Protein AF-A0A3B9URR7-F1 (afdb_monomer)

Secondary structure (DSSP, 8-state):
---PPPP-GGGTTSHHHHS--HHHHHHHHHHHHTT--EEEETT-TT-HHHHHHHTTSEEEE-

Foldseek 3Di:
DPPDDDDPVVCCPDDVNQADDPVLVVVLVVCVVVVPAEEEDEPCRVVNSVVVNVVRHHYDYD

Mean predicted aligned error: 4.84 Å

Sequence (62 aa):
MVNSKGWEWEKANQSPWLKPTEDSYYLSNKWLELDFKNILDLGAGLGRHSIFLQNKVLVYQL

Nearest PDB structures (foldseek):
  1vq1-assembly1_A  TM=8.647E-01  e=4.397E-01  Thermotoga maritima MSB8
  1vq1-assembly2_B  TM=8.634E-01  e=5.417E-01  Thermotoga maritima MSB8
  4pca-assembly2_B  TM=8.078E-01  e=4.714E-01  Anaplasma phagocytophilum str. HGE1
  2gpy-assembly1_B  TM=8.308E-01  e=7.155E-01  Halalkalibacterium halodurans C-125
  8c9v-assembly1_A-2  TM=7.985E-01  e=9.451E-01  Desulfuromonas acetoxidans DSM 684

Structure (mmCIF, N/CA/C/O backbone):
data_AF-A0A3B9URR7-F1
#
_entry.id   AF-A0A3B9URR7-F1
#
loop_
_atom_site.group_PDB
_atom_site.id
_atom_site.type_symbol
_atom_site.label_atom_id
_atom_site.label_alt_id
_atom_site.label_comp_id
_atom_site.label_asym_id
_atom_site.label_entity_id
_atom_site.label_seq_id
_atom_site.pdbx_PDB_ins_code
_atom_site.Cartn_x
_atom_site.Cartn_y
_atom_site.Cartn_z
_atom_site.occupancy
_atom_site.B_iso_or_equiv
_atom_site.auth_seq_id
_atom_site.auth_comp_id
_atom_site.auth_asym_id
_atom_site.auth_atom_id
_atom_site.pdbx_PDB_model_num
ATOM 1 N N . MET A 1 1 ? -0.248 -24.647 -21.683 1.00 58.09 1 MET A N 1
ATOM 2 C CA . MET A 1 1 ? 0.509 -23.739 -20.796 1.00 58.09 1 MET A CA 1
ATOM 3 C C . MET A 1 1 ? 0.462 -22.346 -21.391 1.00 58.09 1 MET A C 1
ATOM 5 O O . MET A 1 1 ? 0.733 -22.215 -22.578 1.00 58.09 1 MET A O 1
ATOM 9 N N . VAL A 1 2 ? 0.081 -21.333 -20.612 1.00 70.12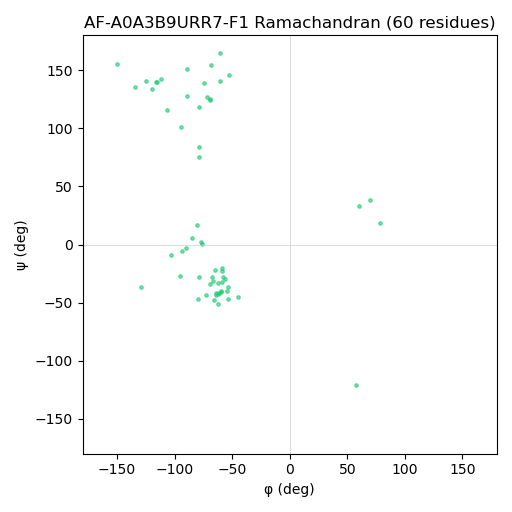 2 VAL A N 1
ATOM 10 C CA . VAL A 1 2 ? 0.245 -19.932 -21.026 1.00 70.12 2 VAL A CA 1
ATOM 11 C C . VAL A 1 2 ? 1.735 -19.617 -20.963 1.00 70.12 2 VAL A C 1
ATOM 13 O O . VAL A 1 2 ? 2.369 -19.860 -19.941 1.00 70.12 2 VAL A O 1
ATOM 16 N N . ASN A 1 3 ? 2.298 -19.110 -22.057 1.00 73.06 3 ASN A N 1
ATOM 17 C CA . ASN A 1 3 ? 3.6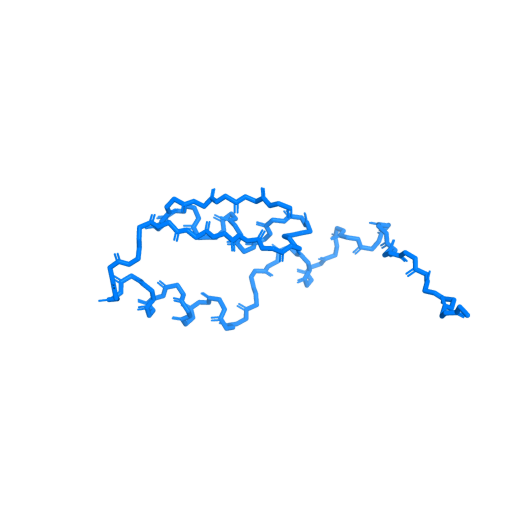82 -18.650 -22.082 1.00 73.06 3 ASN A CA 1
ATOM 18 C C . ASN A 1 3 ? 3.744 -17.255 -21.439 1.00 73.06 3 ASN A C 1
ATOM 20 O O . ASN A 1 3 ? 3.767 -16.239 -22.131 1.00 73.06 3 ASN A O 1
ATOM 24 N N . SER A 1 4 ? 3.654 -17.197 -20.109 1.00 79.31 4 SER A N 1
ATOM 25 C CA . SER A 1 4 ? 3.780 -15.945 -19.365 1.00 79.31 4 SER A CA 1
ATOM 26 C C . SER A 1 4 ? 5.255 -15.584 -19.250 1.00 79.31 4 SER A C 1
ATOM 28 O O . SER A 1 4 ? 6.034 -16.323 -18.647 1.00 79.31 4 SER A O 1
ATOM 30 N N . LYS A 1 5 ? 5.643 -14.438 -19.810 1.00 82.31 5 LYS A N 1
ATOM 31 C CA . LYS A 1 5 ? 6.952 -13.851 -19.526 1.00 82.31 5 LYS A CA 1
ATOM 32 C C . LYS A 1 5 ? 6.919 -13.234 -18.130 1.00 82.31 5 LYS A C 1
ATOM 34 O O . LYS A 1 5 ? 5.922 -12.620 -17.752 1.00 82.31 5 LYS A O 1
ATOM 39 N N . GLY A 1 6 ? 8.001 -13.418 -17.377 1.00 82.81 6 GLY A N 1
ATOM 40 C CA . GLY A 1 6 ? 8.208 -12.696 -16.126 1.00 82.81 6 GLY A CA 1
ATOM 4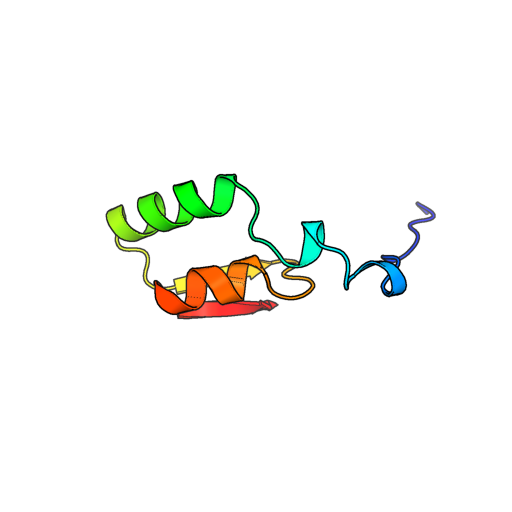1 C C . GLY A 1 6 ? 8.265 -11.185 -16.358 1.00 82.81 6 GLY A C 1
ATOM 42 O O . GLY A 1 6 ? 8.422 -10.720 -17.489 1.00 82.81 6 GLY A O 1
ATOM 43 N N . TRP A 1 7 ? 8.133 -10.423 -15.276 1.00 85.00 7 TRP A N 1
ATOM 44 C CA . TRP A 1 7 ? 8.249 -8.970 -15.322 1.00 85.00 7 TRP A CA 1
ATOM 45 C C . TRP A 1 7 ? 9.639 -8.521 -15.811 1.00 85.00 7 TRP A C 1
ATOM 47 O O . TRP A 1 7 ? 10.658 -9.099 -15.433 1.00 85.00 7 TRP A O 1
ATOM 57 N N . GLU A 1 8 ? 9.690 -7.471 -16.636 1.00 88.06 8 GLU A N 1
ATOM 58 C CA . GLU A 1 8 ? 10.939 -6.867 -17.116 1.00 88.06 8 GLU A CA 1
ATOM 59 C C . GLU A 1 8 ? 11.552 -5.949 -16.041 1.00 88.06 8 GLU A C 1
ATOM 61 O O . GLU A 1 8 ? 11.362 -4.731 -16.056 1.00 88.06 8 GLU A O 1
ATOM 66 N N . TRP A 1 9 ? 12.301 -6.529 -15.100 1.00 85.75 9 TRP A N 1
ATOM 67 C CA . TRP A 1 9 ? 12.870 -5.812 -13.946 1.00 85.75 9 TRP A CA 1
ATOM 68 C C . TRP A 1 9 ? 13.782 -4.630 -14.299 1.00 85.75 9 TRP A C 1
ATOM 70 O O . TRP A 1 9 ? 13.802 -3.648 -13.562 1.00 85.75 9 TRP A O 1
ATOM 80 N N . GLU A 1 10 ? 14.443 -4.654 -15.457 1.00 89.00 10 GLU A N 1
ATOM 81 C CA . GLU A 1 10 ? 15.258 -3.532 -15.956 1.00 89.00 10 GLU A CA 1
ATOM 82 C C . GLU A 1 10 ? 14.450 -2.229 -16.121 1.00 89.00 10 GLU A C 1
ATOM 84 O O . GLU A 1 10 ? 14.994 -1.126 -16.077 1.00 89.00 10 GLU A O 1
ATOM 89 N N . LYS A 1 11 ? 13.122 -2.330 -16.276 1.00 86.25 11 LYS A N 1
ATOM 90 C CA . LYS A 1 11 ? 12.213 -1.178 -16.382 1.00 86.25 11 LYS A CA 1
ATOM 91 C C . LYS A 1 11 ? 11.679 -0.697 -15.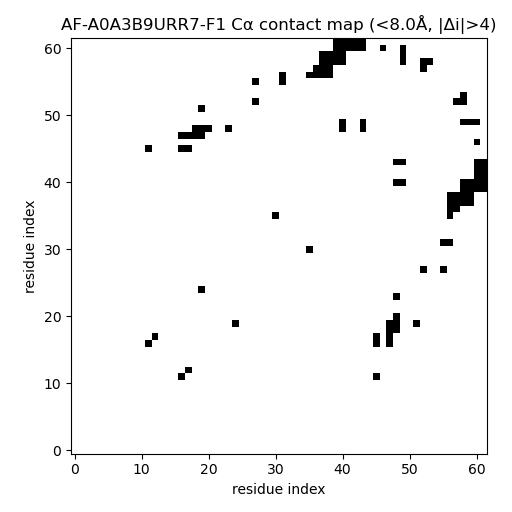029 1.00 86.25 11 LYS A C 1
ATOM 93 O O . LYS A 1 11 ? 10.950 0.295 -14.993 1.00 86.25 11 LYS A O 1
ATOM 98 N N . ALA A 1 12 ? 12.010 -1.359 -13.919 1.00 85.31 12 ALA A N 1
ATOM 99 C CA . ALA A 1 12 ? 11.392 -1.085 -12.621 1.00 85.31 12 ALA A CA 1
ATOM 100 C C . ALA A 1 12 ? 11.740 0.311 -12.073 1.00 85.31 12 ALA A C 1
ATOM 102 O O . ALA A 1 12 ? 10.898 0.944 -11.452 1.00 85.31 12 ALA A O 1
ATOM 103 N N . ASN A 1 13 ? 12.922 0.852 -12.375 1.00 83.94 13 ASN A N 1
ATOM 104 C CA . ASN A 1 13 ? 13.365 2.158 -11.860 1.00 83.94 13 ASN A CA 1
ATOM 105 C C . ASN A 1 13 ? 12.789 3.367 -12.625 1.00 83.94 13 ASN A C 1
ATOM 107 O O . ASN A 1 13 ? 13.313 4.477 -12.539 1.00 83.94 13 ASN A O 1
ATOM 111 N N . GLN A 1 14 ? 11.724 3.174 -13.404 1.00 85.38 14 GLN A N 1
ATOM 112 C CA . GLN A 1 14 ? 11.075 4.246 -14.156 1.00 85.38 14 GLN A CA 1
ATOM 113 C C . GLN A 1 14 ? 9.983 4.936 -13.331 1.00 85.38 14 GLN A C 1
ATOM 115 O O . GLN A 1 14 ? 9.316 4.322 -12.500 1.00 85.38 14 GLN A O 1
ATOM 120 N N . SER A 1 15 ? 9.749 6.221 -13.622 1.00 78.94 15 SER A N 1
ATOM 121 C CA . SER A 1 15 ? 8.829 7.089 -12.873 1.00 78.94 15 SER A CA 1
ATOM 122 C C . SER A 1 15 ? 7.455 6.490 -12.507 1.00 78.94 15 SER A C 1
ATOM 124 O O . SER A 1 15 ? 7.075 6.662 -11.345 1.00 78.94 15 SER A O 1
ATOM 126 N N . PRO A 1 16 ? 6.707 5.789 -13.391 1.00 84.12 16 PRO A N 1
ATOM 127 C CA . PRO A 1 16 ? 5.387 5.258 -13.025 1.00 84.12 16 PRO A CA 1
ATOM 128 C C . PRO A 1 16 ? 5.433 4.176 -11.932 1.00 84.12 16 PRO A C 1
ATOM 130 O O . PRO A 1 16 ? 4.445 3.971 -11.233 1.00 84.12 16 PRO A O 1
ATOM 133 N N . TRP A 1 17 ? 6.574 3.511 -11.742 1.00 88.44 17 TRP A N 1
ATOM 134 C CA . TRP A 1 17 ? 6.754 2.450 -10.743 1.00 88.44 17 TRP A CA 1
ATOM 135 C C . TRP A 1 17 ? 7.317 2.958 -9.416 1.00 88.44 17 TRP A C 1
ATOM 137 O O . TRP A 1 17 ? 7.385 2.205 -8.448 1.00 88.44 17 TRP A O 1
ATOM 147 N N . LEU A 1 18 ? 7.685 4.238 -9.358 1.00 90.94 18 LEU A N 1
ATOM 148 C CA . LEU 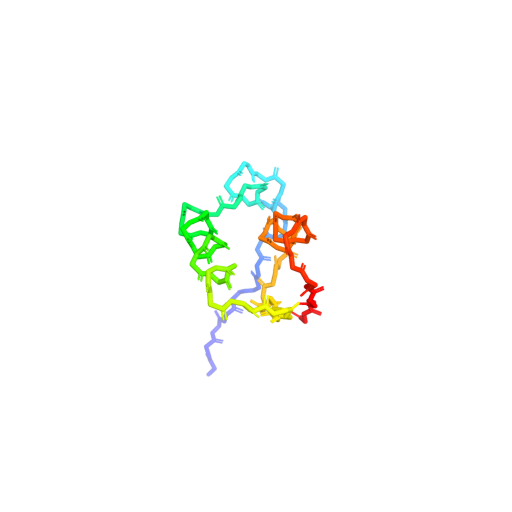A 1 18 ? 8.235 4.890 -8.168 1.00 90.94 18 LEU A CA 1
ATOM 149 C C . LEU A 1 18 ? 7.213 5.783 -7.455 1.00 90.94 18 LEU A C 1
ATOM 151 O O . LEU A 1 18 ? 7.483 6.268 -6.359 1.00 90.94 18 LEU A O 1
ATOM 155 N N . LYS A 1 19 ? 6.043 6.014 -8.061 1.00 92.88 19 LYS A N 1
ATOM 156 C CA . LYS A 1 19 ? 4.979 6.848 -7.494 1.00 92.88 19 LYS A CA 1
ATOM 157 C C . LYS A 1 19 ? 3.730 6.018 -7.196 1.00 92.88 19 LYS A C 1
ATOM 159 O O . LYS A 1 19 ? 3.375 5.160 -8.008 1.00 92.88 19 LYS A O 1
ATOM 164 N N . PRO A 1 20 ? 3.040 6.265 -6.070 1.00 94.19 20 PRO A N 1
ATOM 165 C CA . PRO A 1 20 ? 1.715 5.707 -5.848 1.00 94.19 20 PRO A CA 1
ATOM 166 C C . PRO A 1 20 ? 0.790 6.033 -7.019 1.00 94.19 20 PRO A C 1
ATOM 168 O O . PRO A 1 20 ? 0.880 7.103 -7.623 1.00 94.19 20 PRO A O 1
ATOM 171 N N . THR A 1 21 ? -0.104 5.105 -7.328 1.00 93.38 21 THR A N 1
ATOM 172 C CA . THR A 1 21 ? -1.197 5.369 -8.265 1.00 93.38 21 THR A CA 1
ATOM 173 C C . THR A 1 21 ? -2.176 6.361 -7.641 1.00 93.38 21 THR A C 1
ATOM 175 O O . THR A 1 21 ? -2.274 6.450 -6.416 1.00 93.38 21 THR A O 1
ATOM 178 N N . GLU A 1 22 ? -2.912 7.099 -8.473 1.00 93.50 22 GLU A N 1
ATOM 179 C CA . GLU A 1 22 ? -3.862 8.121 -8.008 1.00 93.50 22 GLU A CA 1
ATOM 180 C C . GLU A 1 22 ? -4.878 7.552 -7.000 1.00 93.50 22 GLU A C 1
ATOM 182 O O . GLU A 1 22 ? -5.114 8.148 -5.947 1.00 93.50 22 GLU A O 1
ATOM 187 N N . ASP A 1 23 ? -5.362 6.331 -7.242 1.00 94.19 23 ASP A N 1
ATOM 188 C CA . ASP A 1 23 ? -6.299 5.632 -6.355 1.00 94.19 23 ASP A CA 1
ATOM 189 C C . ASP A 1 23 ? -5.762 5.433 -4.933 1.00 94.19 23 ASP A C 1
ATOM 191 O O . ASP A 1 23 ? -6.524 5.462 -3.966 1.00 94.19 23 ASP A O 1
ATOM 195 N N . SER A 1 24 ? -4.447 5.266 -4.762 1.00 94.25 24 SER A N 1
ATOM 196 C CA . SER A 1 24 ? -3.871 5.045 -3.434 1.00 94.25 24 SER A CA 1
ATOM 197 C C . SER A 1 24 ? -3.990 6.258 -2.528 1.00 94.25 24 SER A C 1
ATOM 199 O O . SER A 1 24 ? -4.105 6.085 -1.316 1.00 94.25 24 SER A O 1
ATOM 201 N N . TYR A 1 25 ? -4.025 7.474 -3.078 1.00 94.75 25 TYR A N 1
ATOM 202 C CA . TYR A 1 25 ? -4.260 8.673 -2.275 1.00 94.75 25 TYR A CA 1
ATOM 203 C C . TYR A 1 25 ? -5.669 8.655 -1.680 1.00 94.75 25 TYR A C 1
ATOM 205 O O . TYR A 1 25 ? -5.820 8.825 -0.467 1.00 94.75 25 TYR A O 1
ATOM 213 N N . TYR A 1 26 ? -6.680 8.365 -2.504 1.00 95.81 26 TYR A N 1
ATOM 214 C CA . TYR A 1 26 ? -8.066 8.248 -2.055 1.00 95.81 26 TYR A CA 1
ATOM 215 C C . TYR A 1 26 ? -8.237 7.107 -1.047 1.00 95.81 26 TYR A C 1
ATOM 217 O O . TYR A 1 26 ? -8.747 7.328 0.054 1.00 95.81 26 TYR A O 1
ATOM 225 N N . LEU A 1 27 ? -7.750 5.908 -1.385 1.00 94.94 27 LEU A N 1
ATOM 226 C CA . LEU A 1 27 ? -7.853 4.730 -0.522 1.00 94.94 27 LEU A CA 1
ATOM 227 C C . LEU A 1 27 ? -7.167 4.954 0.825 1.00 94.94 27 LEU A C 1
ATOM 229 O O . LEU A 1 27 ? -7.733 4.591 1.850 1.00 94.94 27 LEU A O 1
ATOM 233 N N . SER A 1 28 ? -6.008 5.622 0.851 1.00 94.31 28 SER A N 1
ATOM 234 C CA . SER A 1 28 ? -5.323 5.921 2.111 1.00 94.31 28 SER A CA 1
ATOM 235 C C . SER A 1 28 ? -6.172 6.771 3.054 1.00 94.31 28 SER A C 1
ATOM 237 O O . SER A 1 28 ? -6.212 6.496 4.248 1.00 94.31 28 SER A O 1
ATOM 239 N N . ASN A 1 29 ? -6.890 7.769 2.531 1.00 94.31 29 ASN A N 1
ATOM 240 C CA . ASN A 1 29 ? -7.764 8.604 3.349 1.00 94.31 29 ASN A CA 1
ATOM 241 C C . ASN A 1 29 ? -9.012 7.825 3.775 1.00 94.31 29 ASN A C 1
ATOM 243 O O . ASN A 1 29 ? -9.377 7.849 4.947 1.00 94.31 29 ASN A O 1
ATOM 247 N N . LYS A 1 30 ? -9.618 7.064 2.855 1.00 95.94 30 LYS A N 1
ATOM 248 C CA . LYS A 1 30 ? -10.808 6.264 3.157 1.00 95.94 30 LYS A CA 1
ATOM 249 C C . LYS A 1 30 ? -10.539 5.202 4.223 1.00 95.94 30 LYS A C 1
ATOM 251 O O . LYS A 1 30 ? -11.365 5.001 5.106 1.00 95.94 30 LYS A O 1
ATOM 256 N N . TRP A 1 31 ? -9.399 4.523 4.155 1.00 95.56 31 TRP A N 1
ATOM 257 C CA . TRP A 1 31 ? -9.025 3.497 5.128 1.00 95.56 31 TRP A CA 1
ATOM 258 C C . TRP A 1 31 ? -8.707 4.080 6.503 1.00 95.56 31 TRP A C 1
ATOM 260 O O . TRP A 1 31 ? -9.060 3.463 7.505 1.00 95.56 31 TRP A O 1
ATOM 270 N N . LEU A 1 32 ? -8.126 5.283 6.563 1.00 93.31 32 LEU A N 1
ATOM 271 C CA . LEU A 1 32 ? -7.955 6.007 7.824 1.00 93.31 32 LEU A CA 1
ATOM 272 C C . LEU A 1 32 ? -9.302 6.379 8.458 1.00 93.31 32 LEU A C 1
ATOM 274 O O . LEU A 1 32 ? -9.478 6.184 9.655 1.00 93.31 32 LEU A O 1
ATOM 278 N N . GLU A 1 33 ? -10.272 6.855 7.669 1.00 96.69 33 GLU A N 1
ATOM 279 C CA . GLU A 1 33 ? -11.631 7.149 8.159 1.00 96.69 33 GLU A CA 1
ATOM 280 C C . GLU A 1 33 ? -12.357 5.907 8.692 1.00 96.69 33 GLU A C 1
ATOM 282 O O . GLU A 1 33 ? -13.164 6.007 9.613 1.00 96.69 33 GLU A O 1
ATOM 287 N N . LEU A 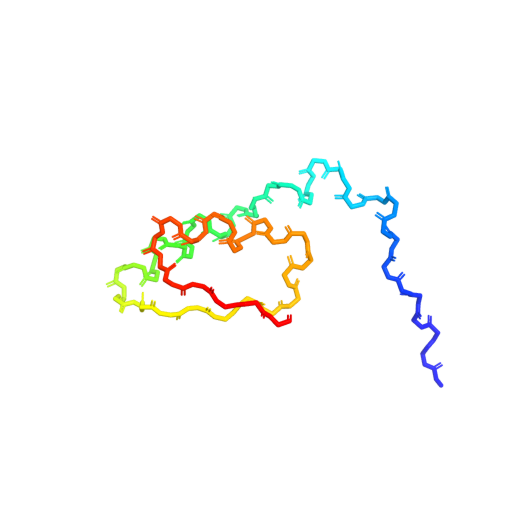1 34 ? -12.087 4.739 8.104 1.00 97.19 34 LEU A N 1
ATOM 288 C CA . LEU A 1 34 ? -12.645 3.450 8.523 1.00 97.19 34 LEU A CA 1
ATOM 289 C C . LEU A 1 34 ? -11.847 2.785 9.658 1.00 97.19 34 LEU A C 1
ATOM 291 O O . LEU A 1 34 ? -12.152 1.655 10.034 1.00 97.19 34 LEU A O 1
ATOM 295 N N . ASP A 1 35 ? -10.840 3.474 10.194 1.00 95.69 35 ASP A N 1
ATOM 296 C CA . ASP A 1 35 ? -9.976 3.038 11.292 1.00 95.69 35 ASP A CA 1
ATOM 297 C C . ASP A 1 35 ? -9.175 1.748 11.030 1.00 95.69 35 ASP A C 1
ATOM 299 O O . ASP A 1 35 ? -8.889 0.957 11.933 1.00 95.69 35 ASP A O 1
ATOM 303 N N . PHE A 1 36 ? -8.770 1.523 9.778 1.00 95.38 36 PHE A N 1
ATOM 304 C CA . PHE A 1 36 ? -7.957 0.361 9.426 1.00 95.38 36 PHE A CA 1
ATOM 305 C C . PHE A 1 36 ? -6.552 0.504 10.019 1.00 95.38 36 PHE A C 1
ATOM 307 O O . PHE A 1 36 ? -5.845 1.478 9.765 1.00 95.38 36 PHE A O 1
ATOM 314 N N . LYS A 1 37 ? -6.127 -0.496 10.799 1.00 92.38 37 LYS A N 1
ATOM 315 C CA . LYS A 1 37 ? -4.828 -0.481 11.495 1.00 92.38 37 LYS A CA 1
ATOM 316 C C . LYS A 1 37 ? -3.712 -1.193 10.742 1.00 92.38 37 LYS A C 1
ATOM 318 O O . LYS A 1 37 ? -2.550 -0.846 10.928 1.00 92.38 37 LYS A O 1
ATOM 323 N N . ASN A 1 38 ? -4.074 -2.175 9.918 1.00 93.81 38 ASN A N 1
ATOM 324 C CA . ASN A 1 38 ? -3.143 -3.065 9.233 1.00 93.81 38 ASN A CA 1
ATOM 325 C C . ASN A 1 38 ? -3.543 -3.218 7.766 1.00 93.81 38 ASN A C 1
ATOM 327 O O . ASN A 1 38 ? -4.719 -3.438 7.472 1.00 93.81 38 ASN A O 1
ATOM 331 N N . ILE A 1 39 ? -2.567 -3.147 6.864 1.00 92.56 39 ILE A N 1
ATOM 332 C CA . ILE A 1 39 ? -2.747 -3.394 5.429 1.00 92.56 39 ILE A CA 1
ATOM 333 C C . ILE A 1 39 ? -1.769 -4.471 4.972 1.00 92.56 39 ILE A C 1
ATOM 335 O O . ILE A 1 39 ? -0.609 -4.487 5.382 1.00 92.56 39 ILE A O 1
ATOM 339 N N . LEU A 1 40 ? -2.251 -5.343 4.091 1.00 94.88 40 LEU A N 1
ATOM 340 C CA . LEU A 1 40 ? -1.439 -6.296 3.352 1.00 94.88 40 LEU A CA 1
ATOM 341 C C . LEU A 1 40 ? -1.322 -5.842 1.889 1.00 94.88 40 LEU A C 1
ATOM 343 O O . LEU A 1 40 ? -2.331 -5.782 1.188 1.00 94.88 40 LEU A O 1
ATOM 347 N N . ASP A 1 41 ? -0.108 -5.520 1.445 1.00 93.62 41 ASP A N 1
ATOM 348 C CA . ASP A 1 41 ? 0.206 -5.100 0.074 1.00 93.62 41 ASP A CA 1
ATOM 349 C C . ASP A 1 41 ? 0.666 -6.312 -0.751 1.00 93.62 41 ASP A C 1
ATOM 351 O O . ASP A 1 41 ? 1.796 -6.788 -0.612 1.00 93.62 41 ASP A O 1
ATOM 355 N N . LEU A 1 42 ? -0.245 -6.854 -1.565 1.00 93.94 42 LEU A N 1
ATOM 356 C CA . LEU A 1 42 ? 0.001 -8.025 -2.408 1.00 93.94 42 LEU A CA 1
ATOM 357 C C . LEU A 1 42 ? 0.548 -7.602 -3.770 1.00 93.94 42 LEU A C 1
ATOM 359 O O . LEU A 1 42 ? -0.077 -6.811 -4.476 1.00 93.94 42 LEU A O 1
ATOM 363 N N . GLY A 1 43 ? 1.675 -8.188 -4.180 1.00 89.50 43 GLY A N 1
ATOM 364 C CA . GLY A 1 43 ? 2.307 -7.802 -5.442 1.00 89.50 43 GLY A CA 1
ATOM 365 C C . GLY A 1 43 ? 2.912 -6.398 -5.369 1.00 89.50 43 GLY A C 1
ATOM 366 O O . GLY A 1 43 ? 2.854 -5.642 -6.340 1.00 89.50 43 GLY A O 1
ATOM 367 N N . ALA A 1 44 ? 3.506 -6.064 -4.218 1.00 90.88 44 ALA A N 1
ATOM 368 C CA . ALA A 1 44 ? 4.004 -4.729 -3.887 1.00 90.88 44 ALA A CA 1
ATOM 369 C C . ALA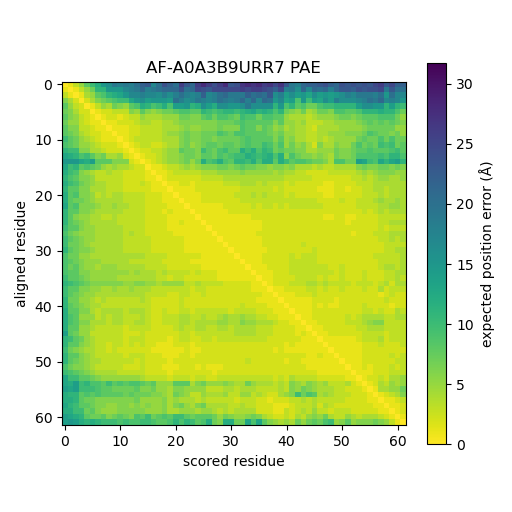 A 1 44 ? 5.077 -4.202 -4.865 1.00 90.88 44 ALA A C 1
ATOM 371 O O . ALA A 1 44 ? 5.301 -2.992 -4.965 1.00 90.88 44 ALA A O 1
ATOM 372 N N . GLY A 1 45 ? 5.742 -5.084 -5.621 1.00 90.50 45 GLY A N 1
ATOM 373 C CA . GLY A 1 45 ? 6.798 -4.712 -6.563 1.00 90.50 45 GLY A CA 1
ATOM 374 C C . GLY A 1 45 ? 7.923 -3.962 -5.846 1.00 90.50 45 GLY A C 1
ATOM 375 O O . GLY A 1 45 ? 8.500 -4.478 -4.898 1.00 90.50 45 GLY A O 1
ATOM 376 N N . LEU A 1 46 ? 8.210 -2.723 -6.264 1.00 91.50 46 LEU A N 1
ATOM 377 C CA . LEU A 1 46 ? 9.175 -1.846 -5.577 1.00 91.50 46 LEU A CA 1
ATOM 378 C C . LEU A 1 46 ? 8.637 -1.201 -4.280 1.00 91.50 46 LEU A C 1
ATOM 380 O O . LEU A 1 46 ? 9.315 -0.378 -3.673 1.00 91.50 46 LEU A O 1
ATOM 384 N N . GLY A 1 47 ? 7.406 -1.512 -3.871 1.00 92.75 47 GLY A N 1
ATOM 385 C CA . GLY A 1 47 ? 6.817 -1.049 -2.615 1.00 92.75 47 GLY A CA 1
ATOM 386 C C . GLY A 1 47 ? 6.305 0.392 -2.635 1.00 92.75 47 GLY A C 1
ATOM 387 O O . GLY A 1 47 ? 6.109 0.976 -1.573 1.00 92.75 47 GLY A O 1
ATOM 388 N N . ARG A 1 48 ? 6.069 0.995 -3.811 1.00 93.25 48 ARG A N 1
ATOM 389 C CA . ARG A 1 48 ? 5.650 2.412 -3.936 1.00 93.25 48 ARG A CA 1
ATOM 390 C C . ARG A 1 48 ? 4.407 2.757 -3.107 1.00 93.25 48 ARG A C 1
ATOM 392 O O . ARG A 1 48 ? 4.319 3.841 -2.537 1.00 93.25 48 ARG A O 1
ATOM 399 N N . HIS A 1 49 ? 3.465 1.822 -3.020 1.00 94.75 49 HIS A N 1
ATOM 400 C CA . HIS A 1 49 ? 2.235 1.965 -2.248 1.00 94.75 49 HIS A CA 1
ATOM 401 C C . HIS A 1 49 ? 2.473 1.714 -0.767 1.00 94.75 49 HIS A C 1
ATOM 403 O O . HIS A 1 49 ? 2.100 2.546 0.055 1.00 94.75 49 HIS A O 1
ATOM 409 N N . SER A 1 50 ? 3.178 0.635 -0.434 1.00 94.88 50 SER A N 1
ATOM 410 C CA . SER A 1 50 ? 3.613 0.356 0.931 1.00 94.88 50 SER A CA 1
ATOM 411 C C . SER A 1 50 ? 4.384 1.505 1.576 1.00 94.88 50 SER A C 1
ATOM 413 O O . SER A 1 50 ? 4.094 1.869 2.708 1.00 94.88 50 SER A O 1
ATOM 415 N N . ILE A 1 51 ? 5.357 2.109 0.890 1.00 93.44 51 ILE A N 1
ATOM 416 C CA . ILE A 1 51 ? 6.130 3.249 1.414 1.00 93.44 51 ILE A CA 1
ATOM 417 C C . ILE A 1 51 ? 5.212 4.445 1.679 1.00 93.44 51 ILE A C 1
ATOM 419 O O . ILE A 1 51 ? 5.314 5.097 2.716 1.00 93.44 51 ILE A O 1
ATOM 423 N N . PHE A 1 52 ? 4.285 4.720 0.762 1.00 94.25 52 PHE A N 1
ATOM 424 C CA . PHE A 1 52 ? 3.317 5.797 0.932 1.00 94.25 52 PHE A CA 1
ATOM 425 C C . PHE A 1 52 ? 2.371 5.559 2.121 1.00 94.25 52 PHE A C 1
ATOM 427 O O . PHE A 1 52 ? 2.102 6.483 2.891 1.00 94.25 52 PHE A O 1
ATOM 434 N N . LEU A 1 53 ? 1.893 4.324 2.293 1.00 93.69 53 LEU A N 1
ATOM 435 C CA . LEU A 1 53 ? 0.936 3.941 3.333 1.00 93.69 53 LEU A CA 1
ATOM 436 C C . LEU A 1 53 ? 1.577 3.743 4.716 1.00 93.69 53 LEU A C 1
ATOM 438 O O . LEU A 1 53 ? 0.906 3.987 5.715 1.00 93.69 53 LEU A O 1
ATOM 442 N N . GLN A 1 54 ? 2.860 3.375 4.797 1.00 91.00 54 GLN A N 1
ATOM 443 C CA . GLN A 1 54 ? 3.587 3.174 6.063 1.00 91.00 54 GLN A CA 1
ATOM 444 C C . GLN A 1 54 ? 3.571 4.405 6.979 1.00 91.00 54 GLN A C 1
ATOM 446 O O . GLN A 1 54 ? 3.570 4.269 8.197 1.00 91.00 54 GLN A O 1
ATOM 451 N N . ASN A 1 55 ? 3.493 5.612 6.414 1.00 81.25 55 ASN A N 1
ATOM 452 C CA . ASN A 1 55 ? 3.395 6.851 7.196 1.00 81.25 55 ASN A CA 1
ATOM 453 C C . ASN A 1 55 ? 1.995 7.091 7.798 1.00 81.25 55 ASN A C 1
ATOM 455 O O . ASN A 1 55 ? 1.757 8.132 8.408 1.00 81.25 55 ASN A O 1
ATOM 459 N N . LYS A 1 56 ? 1.046 6.176 7.574 1.00 84.94 56 LYS A N 1
ATOM 460 C CA . LYS A 1 56 ? -0.372 6.314 7.936 1.00 84.94 56 LYS A CA 1
ATOM 461 C C . LYS A 1 56 ? -0.900 5.102 8.711 1.00 84.94 56 LYS A C 1
ATOM 463 O O . LYS A 1 56 ? -1.731 5.270 9.595 1.00 84.94 56 LYS A O 1
ATOM 468 N N . VAL A 1 57 ? -0.452 3.895 8.363 1.00 86.12 57 VAL A N 1
ATOM 469 C CA . VAL A 1 57 ? -0.962 2.610 8.873 1.00 86.12 57 VAL A CA 1
ATOM 470 C C . VAL A 1 57 ? 0.171 1.576 8.872 1.00 86.12 57 VAL A C 1
ATOM 472 O O . VAL A 1 57 ? 1.123 1.711 8.106 1.00 86.12 57 VAL A O 1
ATOM 475 N N . LEU A 1 58 ? 0.091 0.539 9.716 1.00 86.88 58 LEU A N 1
ATOM 476 C CA . LEU A 1 58 ? 1.046 -0.571 9.679 1.00 86.88 58 LEU A CA 1
ATOM 477 C C . LEU A 1 58 ? 0.853 -1.403 8.399 1.00 86.88 58 LEU A C 1
ATOM 479 O O . LEU A 1 58 ? -0.249 -1.877 8.118 1.00 86.88 58 LEU A O 1
ATOM 483 N N . VAL A 1 59 ? 1.920 -1.584 7.616 1.00 86.50 59 VAL A N 1
ATOM 484 C CA . VAL A 1 59 ? 1.866 -2.271 6.315 1.00 86.50 59 VAL A CA 1
ATOM 485 C C . VAL A 1 59 ? 2.768 -3.502 6.302 1.00 86.50 59 VAL A C 1
ATOM 487 O O . VAL A 1 59 ? 3.934 -3.427 6.686 1.00 86.50 59 VAL A O 1
ATOM 490 N N . TYR A 1 60 ? 2.233 -4.611 5.796 1.00 89.25 60 TYR A N 1
ATOM 491 C CA . TYR A 1 60 ? 2.939 -5.861 5.523 1.00 89.25 60 TYR A CA 1
ATOM 492 C C . TYR A 1 60 ? 3.017 -6.087 4.007 1.00 89.25 60 TYR A C 1
ATOM 494 O O . TYR A 1 60 ? 2.058 -5.790 3.296 1.00 89.25 60 TYR A O 1
ATOM 502 N N . GLN A 1 61 ? 4.132 -6.628 3.516 1.00 84.62 61 GLN A N 1
ATOM 503 C CA . GLN A 1 61 ? 4.339 -6.965 2.101 1.00 84.62 61 GLN A CA 1
ATOM 504 C C . GLN A 1 61 ? 4.514 -8.480 1.953 1.00 84.62 61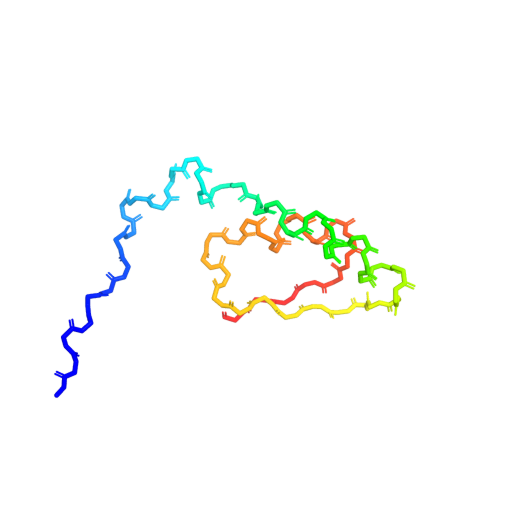 GLN A C 1
ATOM 506 O O . GLN A 1 61 ? 5.188 -9.092 2.787 1.00 84.62 61 GLN A O 1
ATOM 511 N N . LEU A 1 62 ? 3.919 -9.063 0.907 1.00 74.00 62 LEU A N 1
ATOM 512 C CA . LEU A 1 62 ? 4.097 -10.465 0.498 1.00 74.00 62 LEU A CA 1
ATOM 513 C C . LEU A 1 62 ? 4.485 -10.563 -0.980 1.00 74.00 62 LEU A C 1
ATOM 515 O O . LEU A 1 62 ? 3.933 -9.784 -1.796 1.00 74.00 62 LEU A O 1
#

Solvent-accessible surface area (backbone atoms only — not comparable to full-atom values): 3963 Å² total; per-residue (Å²): 132,83,88,74,77,76,83,68,65,92,62,51,90,38,73,82,52,66,44,58,57,76,65,52,61,57,48,54,53,54,38,55,77,70,65,55,62,70,47,78,39,75,75,44,82,85,30,30,53,53,64,64,42,49,82,78,31,51,66,47,78,98

pLDDT: mean 89.17, std 7.23, range [58.09, 97.19]

Radius of gyration: 13.83 Å; Cα contacts (8 Å, |Δi|>4): 56; chains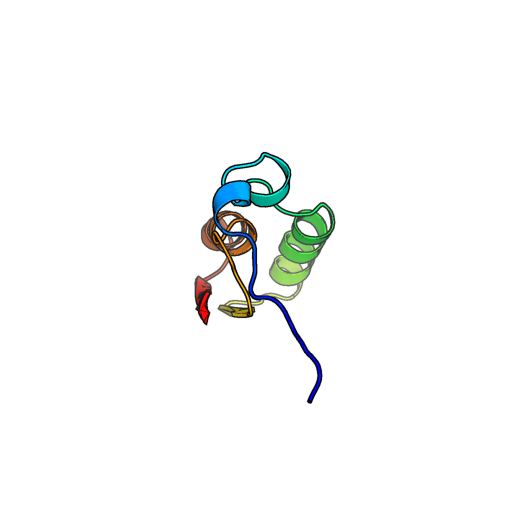: 1; bounding box: 28×32×34 Å